Protein AF-A0A4U6XJM2-F1 (afdb_monomer)

Nearest PDB structures (foldseek):
  5l9t-assembly1_Y  TM=8.475E-01  e=4.597E+00  Homo sapiens
  4g1t-assembly1_A  TM=6.221E-01  e=1.772E+00  Homo sapiens
  7v1m-assembly1_H  TM=6.992E-01  e=3.345E+00  Homo sapiens
  4g1t-assembly1_B  TM=6.063E-01  e=2.854E+00  Homo sapiens
  5l9u-assembly1_X  TM=7.393E-01  e=8.231E+00  Homo sapiens

Sequence (109 aa):
MLPARHAYAALSLEQGLVEEAAVAYAEDLGLRPTPKRAHQHPNNVWALHGYHECLVRLGRDAEAGVVKRQLTLAAAEADVDVTSSCFCRVGVSRADTVGRVSGSSCDAC

Radius of gyration: 15.84 Å; Cα contacts (8 Å, |Δi|>4): 122; chains: 1; bounding box: 31×63×26 Å

Secondary structure (DSSP, 8-state):
---HHHHHHHHHHHTT-HHHHHHHHHHHTTSSSSS-GGG--TT-HHHHHHHHHHHHHTT-HHHHHHHHHHHHHHHHH-SS---SSSTT-----TT--TT----------

Solvent-accessible surface area (backbone atoms only — not comparable to full-atom values): 6466 Å² total; per-residue (Å²): 134,84,59,69,50,53,57,49,19,40,53,31,44,74,73,64,39,39,68,60,14,35,52,35,25,33,29,29,42,51,77,34,85,84,50,62,72,93,64,36,46,66,80,41,45,38,47,39,43,38,32,30,53,28,26,53,76,71,68,38,54,75,59,24,56,54,42,45,55,54,29,54,57,36,48,72,70,43,96,55,90,80,86,50,39,42,93,82,62,82,83,79,64,90,79,77,68,86,78,76,80,80,78,74,83,83,86,78,135

InterPro domains:
  IPR011990 Tetratricopeptide-like helical domain superfamily [SSF48452] (4-64)

Organism: NCBI:txid1306861

Mean predicted aligned error: 8.74 Å

pLDDT: mean 83.88, std 17.28, range [42.19, 97.44]

Structure (mmCIF, N/CA/C/O backbone):
data_AF-A0A4U6XJM2-F1
#
_entry.id   AF-A0A4U6XJM2-F1
#
loop_
_atom_site.group_PDB
_atom_site.id
_atom_site.type_symbol
_atom_site.label_atom_id
_atom_site.label_alt_id
_atom_site.label_comp_id
_atom_site.label_asym_id
_atom_site.label_entity_id
_atom_site.label_seq_id
_atom_site.pdbx_PDB_ins_code
_atom_site.Cartn_x
_atom_site.Cartn_y
_atom_site.Cartn_z
_atom_site.occupancy
_atom_site.B_iso_or_equiv
_atom_site.auth_seq_id
_atom_site.auth_comp_id
_atom_site.auth_asym_id
_atom_site.auth_atom_id
_atom_site.pdbx_PDB_model_num
ATOM 1 N N . MET A 1 1 ? 19.077 -0.453 4.958 1.00 58.62 1 MET A N 1
ATOM 2 C CA . MET A 1 1 ? 18.514 0.492 5.952 1.00 58.62 1 MET A CA 1
ATOM 3 C C . MET A 1 1 ? 17.005 0.488 5.784 1.00 58.62 1 MET A C 1
ATOM 5 O O . MET A 1 1 ? 16.570 0.504 4.640 1.00 58.62 1 MET A O 1
ATOM 9 N N . LEU A 1 2 ? 16.224 0.441 6.866 1.00 69.44 2 LEU A N 1
ATOM 10 C CA . LEU A 1 2 ? 14.767 0.571 6.773 1.00 69.44 2 LEU A CA 1
ATOM 11 C C . LEU A 1 2 ? 14.408 2.059 6.596 1.00 69.44 2 LEU A C 1
ATOM 13 O O . LEU A 1 2 ? 14.836 2.869 7.422 1.00 69.44 2 LEU A O 1
ATOM 17 N N . PRO A 1 3 ? 13.664 2.457 5.550 1.00 81.94 3 PRO A N 1
ATOM 18 C CA . PRO A 1 3 ? 13.231 3.841 5.398 1.00 81.94 3 PRO A CA 1
ATOM 19 C C . PRO A 1 3 ? 12.368 4.288 6.583 1.00 81.94 3 PRO A C 1
ATOM 21 O O . PRO A 1 3 ? 11.381 3.637 6.917 1.00 81.94 3 PRO A O 1
ATOM 24 N N . ALA A 1 4 ? 12.697 5.425 7.204 1.00 85.19 4 ALA A N 1
ATOM 25 C CA . ALA A 1 4 ? 11.954 5.927 8.368 1.00 85.19 4 ALA A CA 1
ATOM 26 C C . ALA A 1 4 ? 10.456 6.134 8.069 1.00 85.19 4 ALA A C 1
ATOM 28 O O . ALA A 1 4 ? 9.600 5.875 8.912 1.00 85.19 4 ALA A O 1
ATOM 29 N N . ARG A 1 5 ? 10.135 6.547 6.838 1.00 90.38 5 ARG A N 1
ATOM 30 C CA . ARG A 1 5 ? 8.757 6.765 6.386 1.00 90.38 5 ARG A CA 1
ATOM 31 C C . ARG A 1 5 ? 7.949 5.474 6.301 1.00 90.38 5 ARG A C 1
ATOM 33 O O . ARG A 1 5 ? 6.773 5.483 6.643 1.00 90.38 5 ARG A O 1
ATOM 40 N N . HIS A 1 6 ? 8.583 4.378 5.898 1.00 89.94 6 HIS A N 1
ATOM 41 C CA . HIS A 1 6 ? 7.951 3.067 5.876 1.00 89.94 6 HIS A CA 1
ATOM 42 C C . HIS A 1 6 ? 7.539 2.625 7.289 1.00 89.94 6 HIS A C 1
ATOM 44 O O . HIS A 1 6 ? 6.395 2.230 7.502 1.00 89.94 6 HIS A O 1
ATOM 50 N N . ALA A 1 7 ? 8.446 2.757 8.264 1.00 90.69 7 ALA A N 1
ATOM 51 C CA . ALA A 1 7 ? 8.157 2.422 9.659 1.00 90.69 7 ALA A CA 1
ATOM 52 C C . ALA A 1 7 ? 7.020 3.284 10.235 1.00 90.69 7 ALA A C 1
ATOM 54 O O . ALA A 1 7 ? 6.132 2.764 10.907 1.00 90.69 7 ALA A O 1
ATOM 55 N N . TYR A 1 8 ? 7.016 4.583 9.920 1.00 93.12 8 TYR A N 1
ATOM 56 C CA . TYR A 1 8 ? 5.928 5.488 10.291 1.00 93.12 8 TYR A CA 1
ATOM 57 C C . TYR A 1 8 ? 4.584 5.049 9.691 1.00 93.12 8 TYR A C 1
ATOM 59 O O . TYR A 1 8 ? 3.614 4.898 10.427 1.00 93.12 8 TYR A O 1
ATOM 67 N N . ALA A 1 9 ? 4.538 4.768 8.386 1.00 94.25 9 ALA A N 1
ATOM 68 C CA . ALA A 1 9 ? 3.316 4.345 7.704 1.00 94.25 9 ALA A CA 1
ATOM 69 C C . ALA A 1 9 ? 2.736 3.046 8.288 1.00 94.25 9 ALA A C 1
ATOM 71 O O . ALA A 1 9 ? 1.527 2.943 8.491 1.00 94.25 9 ALA A O 1
ATOM 72 N N . ALA A 1 10 ? 3.599 2.075 8.601 1.00 93.19 10 ALA A N 1
ATOM 73 C CA . ALA A 1 10 ? 3.182 0.813 9.204 1.00 93.19 10 ALA A CA 1
ATOM 74 C C . ALA A 1 10 ? 2.566 1.009 10.591 1.00 93.19 10 ALA A C 1
ATOM 76 O O . ALA A 1 10 ? 1.484 0.489 10.854 1.00 93.19 10 ALA A O 1
ATOM 77 N N . LEU A 1 11 ? 3.209 1.811 11.443 1.00 92.44 11 LEU A N 1
ATOM 78 C CA . LEU A 1 11 ? 2.693 2.101 12.777 1.00 92.44 11 LEU A CA 1
ATOM 79 C C . LEU A 1 11 ? 1.363 2.867 12.718 1.00 92.44 11 LEU A C 1
ATOM 81 O O . LEU A 1 11 ? 0.435 2.538 13.453 1.00 92.44 11 LEU A O 1
ATOM 85 N N . SER A 1 12 ? 1.245 3.854 11.824 1.00 94.38 12 SER A N 1
ATOM 86 C CA . SER A 1 12 ? -0.012 4.578 11.601 1.00 94.38 12 SER A CA 1
ATOM 87 C C . SER A 1 12 ? -1.140 3.631 11.187 1.00 94.38 12 SER A C 1
ATOM 89 O O . SER A 1 12 ? -2.232 3.697 11.748 1.00 94.38 12 SER A O 1
ATOM 91 N N . LEU A 1 13 ? -0.869 2.695 10.271 1.00 93.50 13 LEU A N 1
ATOM 92 C CA . LEU A 1 13 ? -1.863 1.718 9.824 1.00 93.50 13 LEU A CA 1
ATOM 93 C C . LEU A 1 13 ? -2.302 0.773 10.950 1.00 93.50 13 LEU A C 1
ATOM 95 O O . LEU A 1 13 ? -3.487 0.452 11.056 1.00 93.50 13 LEU A O 1
ATOM 99 N N . GLU A 1 14 ? -1.366 0.339 11.795 1.00 90.56 14 GLU A N 1
ATOM 100 C CA . GLU A 1 14 ? -1.659 -0.484 12.975 1.00 90.56 14 GLU A CA 1
ATOM 101 C C . GLU A 1 14 ? -2.522 0.259 14.005 1.00 90.56 14 GLU A C 1
ATOM 103 O O . GLU A 1 14 ? -3.392 -0.349 14.623 1.00 90.56 14 GLU A O 1
ATOM 108 N N . GLN A 1 15 ? -2.341 1.575 14.145 1.00 92.69 15 GLN A N 1
ATOM 109 C CA . GLN A 1 15 ? -3.155 2.434 15.015 1.00 92.69 15 GLN A CA 1
ATOM 110 C C . GLN A 1 15 ? -4.523 2.802 14.416 1.00 92.69 15 GLN A C 1
ATOM 112 O O . GLN A 1 15 ? -5.326 3.452 15.083 1.00 92.69 15 GLN A O 1
ATOM 117 N N . GLY A 1 16 ? -4.804 2.398 13.173 1.00 93.19 16 GLY A N 1
ATOM 118 C CA . GLY A 1 16 ? -6.048 2.725 12.474 1.00 93.19 16 GLY A CA 1
ATOM 119 C C . GLY A 1 16 ? -6.064 4.107 11.813 1.00 93.19 16 GLY A C 1
ATOM 120 O O . GLY A 1 16 ? -7.110 4.520 11.324 1.00 93.19 16 GLY A O 1
ATOM 121 N N . LEU A 1 17 ? -4.923 4.796 11.750 1.00 96.62 17 LEU A N 1
ATOM 122 C CA . LEU A 1 17 ? -4.735 6.060 11.027 1.00 96.62 17 LEU A CA 1
ATOM 123 C C . LEU A 1 17 ? -4.498 5.763 9.537 1.00 96.62 17 LEU A C 1
ATOM 125 O O . LEU A 1 17 ? -3.368 5.804 9.036 1.00 96.62 17 LEU A O 1
ATOM 129 N N . VAL A 1 18 ? -5.555 5.315 8.853 1.00 96.75 18 VAL A N 1
ATOM 130 C CA . VAL A 1 18 ? -5.464 4.718 7.511 1.00 96.75 18 VAL A CA 1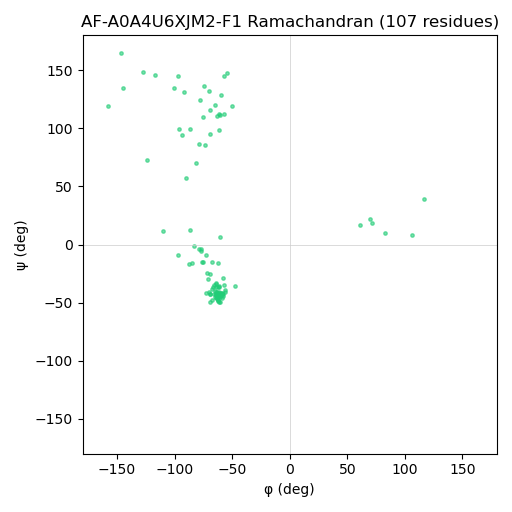
ATOM 131 C C . VAL A 1 18 ? -5.107 5.761 6.452 1.00 96.75 18 VAL A C 1
ATOM 133 O O . VAL A 1 18 ? -4.294 5.489 5.569 1.00 96.75 18 VAL A O 1
ATOM 136 N N . GLU A 1 19 ? -5.679 6.956 6.530 1.00 96.75 19 GLU A N 1
ATOM 137 C CA . GLU A 1 19 ? -5.435 8.060 5.608 1.00 96.75 19 GLU A CA 1
ATOM 138 C C . GLU A 1 19 ? -3.987 8.556 5.704 1.00 96.75 19 GLU A C 1
ATOM 140 O O . GLU A 1 19 ? -3.310 8.720 4.682 1.00 96.75 19 GLU A O 1
ATOM 145 N N . GLU A 1 20 ? -3.479 8.734 6.924 1.00 96.12 20 GLU A N 1
ATOM 146 C CA . GLU A 1 20 ? -2.094 9.119 7.190 1.00 96.12 20 GLU A CA 1
ATOM 147 C C . GLU A 1 20 ? -1.121 8.049 6.693 1.00 96.12 20 GLU A C 1
ATOM 149 O O . GLU A 1 20 ? -0.127 8.365 6.028 1.00 96.12 20 GLU A O 1
ATOM 154 N N . ALA A 1 21 ? -1.429 6.776 6.954 1.00 96.69 21 ALA A N 1
ATOM 155 C CA . ALA A 1 21 ? -0.646 5.658 6.450 1.00 96.69 21 ALA A CA 1
ATOM 156 C C . ALA A 1 21 ? -0.627 5.632 4.915 1.00 96.69 21 ALA A C 1
ATOM 158 O O . ALA A 1 21 ? 0.443 5.510 4.314 1.00 96.69 21 ALA A O 1
ATOM 159 N N . ALA A 1 22 ? -1.779 5.818 4.262 1.00 96.81 22 ALA A N 1
ATOM 160 C CA . ALA A 1 22 ? -1.884 5.853 2.805 1.00 96.81 22 ALA A CA 1
ATOM 161 C C . ALA A 1 22 ? -1.014 6.964 2.204 1.00 96.81 22 ALA A C 1
ATOM 163 O O . ALA A 1 22 ? -0.321 6.751 1.207 1.00 96.81 22 ALA A O 1
ATOM 164 N N . VAL A 1 23 ? -1.022 8.147 2.822 1.00 96.12 23 VAL A N 1
ATOM 165 C CA . VAL A 1 23 ? -0.179 9.275 2.420 1.00 96.12 23 VAL A CA 1
ATOM 1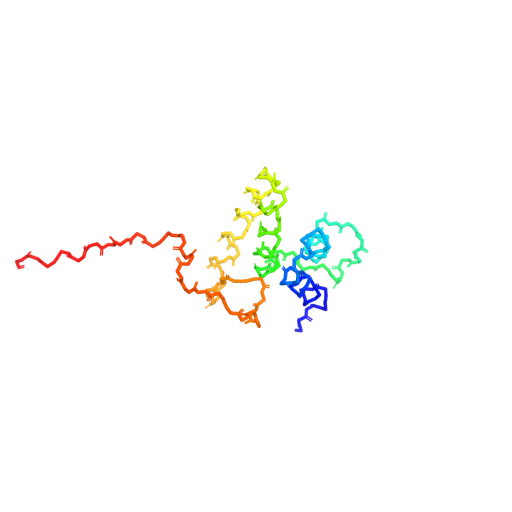66 C C . VAL A 1 23 ? 1.301 8.934 2.563 1.00 96.12 23 VAL A C 1
ATOM 168 O O . VAL A 1 23 ? 2.069 9.148 1.621 1.00 96.12 23 VAL A O 1
ATOM 171 N N . ALA A 1 24 ? 1.703 8.390 3.710 1.00 95.12 24 ALA A N 1
ATOM 172 C CA . ALA A 1 24 ? 3.092 8.052 3.978 1.00 95.12 24 ALA A CA 1
ATOM 173 C C . ALA A 1 24 ? 3.611 6.952 3.038 1.00 95.12 24 ALA A C 1
ATOM 175 O O . ALA A 1 24 ? 4.722 7.080 2.521 1.00 95.12 24 ALA A O 1
ATOM 176 N N . TYR A 1 25 ? 2.804 5.928 2.748 1.00 95.69 25 TYR A N 1
ATOM 177 C CA . TYR A 1 25 ? 3.146 4.902 1.762 1.00 95.69 25 TYR A CA 1
ATOM 178 C C . TYR A 1 25 ? 3.232 5.458 0.341 1.00 95.69 25 TYR A C 1
ATOM 180 O O . TYR A 1 25 ? 4.173 5.135 -0.376 1.00 95.69 25 TYR A O 1
ATOM 188 N N . ALA A 1 26 ? 2.301 6.321 -0.075 1.00 95.44 26 ALA A N 1
ATOM 189 C CA . ALA A 1 26 ? 2.352 6.931 -1.402 1.00 95.44 26 ALA A CA 1
ATOM 190 C C . ALA A 1 26 ? 3.606 7.803 -1.587 1.00 95.44 26 ALA A C 1
ATOM 192 O O . ALA A 1 26 ? 4.202 7.825 -2.662 1.00 95.44 26 ALA A O 1
ATOM 193 N N . GLU A 1 27 ? 4.034 8.508 -0.540 1.00 94.31 27 GLU A N 1
ATOM 194 C CA . GLU A 1 27 ? 5.292 9.257 -0.538 1.00 94.31 27 GLU A CA 1
ATOM 195 C C . GLU A 1 27 ? 6.517 8.335 -0.557 1.00 94.31 27 GLU A C 1
ATOM 197 O O . GLU A 1 27 ? 7.446 8.594 -1.320 1.00 94.31 27 GLU A O 1
ATOM 202 N N . ASP A 1 28 ? 6.513 7.251 0.228 1.00 93.19 28 ASP A N 1
ATOM 203 C CA . ASP A 1 28 ? 7.596 6.261 0.231 1.00 93.19 28 ASP A CA 1
ATOM 204 C C . ASP A 1 28 ? 7.741 5.598 -1.141 1.00 93.19 28 ASP A C 1
ATOM 206 O O . ASP A 1 28 ? 8.841 5.523 -1.664 1.00 93.19 28 ASP A O 1
ATOM 210 N N . LEU A 1 29 ? 6.640 5.225 -1.791 1.00 93.62 29 LEU A N 1
ATOM 211 C CA . LEU A 1 29 ? 6.639 4.632 -3.133 1.00 93.62 29 LEU A CA 1
ATOM 212 C C . LEU A 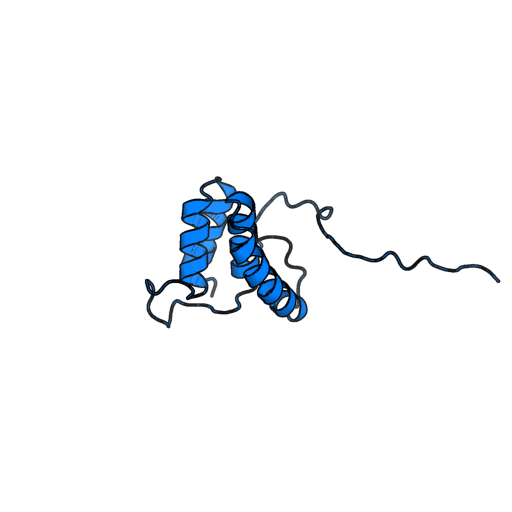1 29 ? 6.962 5.643 -4.250 1.00 93.62 29 LEU A C 1
ATOM 214 O O . LEU A 1 29 ? 7.136 5.251 -5.403 1.00 93.62 29 LEU A O 1
ATOM 218 N N . GLY A 1 30 ? 7.028 6.941 -3.935 1.00 92.62 30 GLY A N 1
ATOM 219 C CA . GLY A 1 30 ? 7.213 8.006 -4.924 1.00 92.62 30 GLY A CA 1
ATOM 220 C C . GLY A 1 30 ? 5.991 8.258 -5.815 1.00 92.62 30 GLY A C 1
ATOM 221 O O . GLY A 1 30 ? 6.122 8.880 -6.866 1.00 92.62 30 GLY A O 1
ATOM 222 N N . LEU A 1 31 ? 4.803 7.805 -5.400 1.00 92.12 31 LEU A N 1
ATOM 223 C CA . LEU A 1 31 ? 3.514 8.111 -6.037 1.00 92.12 31 LEU A CA 1
ATOM 224 C C . LEU A 1 31 ? 3.045 9.541 -5.726 1.00 92.12 31 LEU A C 1
ATOM 226 O O . LEU A 1 31 ? 2.160 10.073 -6.395 1.00 92.12 31 LEU A O 1
ATOM 230 N N . ARG A 1 32 ? 3.651 10.177 -4.717 1.00 89.44 32 ARG A N 1
ATOM 231 C CA . ARG A 1 32 ? 3.503 11.604 -4.419 1.00 89.44 32 ARG A CA 1
ATOM 232 C C . ARG A 1 32 ? 4.841 12.340 -4.558 1.00 89.44 32 ARG A C 1
ATOM 234 O O . ARG A 1 32 ? 5.881 11.784 -4.212 1.00 89.44 32 ARG A O 1
ATOM 241 N N . PRO A 1 33 ? 4.829 13.610 -5.005 1.00 77.94 33 PRO A N 1
ATOM 242 C CA . PRO A 1 33 ? 6.046 14.375 -5.294 1.00 77.94 33 PRO A CA 1
ATOM 243 C C . PRO A 1 33 ? 6.774 14.914 -4.048 1.00 77.94 33 PRO A C 1
ATOM 245 O O . PRO A 1 33 ? 7.818 15.547 -4.177 1.00 77.94 33 PRO A O 1
ATOM 248 N N . THR A 1 34 ? 6.226 14.723 -2.846 1.00 79.00 34 THR A N 1
ATOM 249 C CA . THR A 1 34 ? 6.645 15.439 -1.632 1.00 79.00 34 THR A CA 1
ATOM 250 C C . THR A 1 34 ? 8.011 15.045 -1.044 1.00 79.00 34 THR A C 1
ATOM 252 O O . THR A 1 34 ? 8.619 15.904 -0.404 1.00 79.00 34 THR A O 1
ATOM 255 N N . PRO A 1 35 ? 8.579 13.840 -1.260 1.00 80.69 35 PRO A N 1
ATOM 256 C CA . PRO A 1 35 ? 9.987 13.601 -0.957 1.00 80.69 35 PRO A CA 1
ATOM 257 C C . PRO A 1 35 ? 10.886 13.742 -2.193 1.00 80.69 35 PRO A C 1
ATOM 259 O O . PRO A 1 35 ? 10.534 13.324 -3.296 1.00 80.69 35 PRO A O 1
ATOM 262 N N . LYS A 1 36 ? 12.112 14.251 -1.992 1.00 87.00 36 LYS A N 1
ATOM 263 C CA . LYS A 1 36 ? 13.188 14.160 -2.997 1.00 87.00 36 LYS A CA 1
ATOM 264 C C . LYS A 1 36 ? 13.387 12.696 -3.403 1.00 87.00 36 LYS A C 1
ATOM 266 O O . LYS A 1 36 ? 13.284 11.810 -2.557 1.00 87.00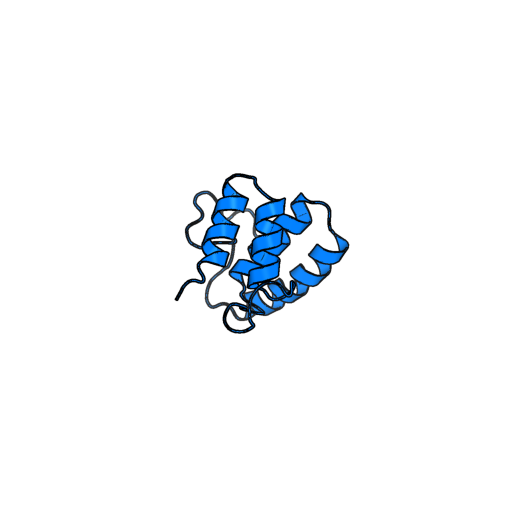 36 LYS A O 1
ATOM 271 N N . ARG A 1 37 ? 13.763 12.450 -4.663 1.00 84.38 37 ARG A N 1
ATOM 272 C CA . ARG A 1 37 ? 13.928 11.101 -5.241 1.00 84.38 37 ARG A CA 1
ATOM 273 C C . ARG A 1 37 ? 14.738 10.130 -4.373 1.00 84.38 37 ARG A C 1
ATOM 275 O O . ARG A 1 37 ? 14.400 8.959 -4.321 1.00 84.38 37 ARG A O 1
ATOM 282 N N . ALA A 1 38 ? 15.764 10.612 -3.669 1.00 86.25 38 ALA A N 1
ATOM 283 C CA . ALA A 1 38 ? 16.607 9.797 -2.787 1.00 86.25 38 ALA A CA 1
ATOM 284 C C . ALA A 1 38 ? 15.862 9.151 -1.598 1.00 86.25 38 ALA A C 1
ATOM 286 O O . ALA A 1 38 ? 16.395 8.243 -0.973 1.00 86.25 38 ALA A O 1
ATOM 287 N N . HIS A 1 39 ? 14.656 9.621 -1.274 1.00 86.19 39 HIS A N 1
ATOM 288 C CA . HIS A 1 39 ? 13.810 9.077 -0.207 1.00 86.19 39 HIS A CA 1
ATOM 289 C C . HIS A 1 39 ? 12.572 8.353 -0.747 1.00 86.19 39 HIS A C 1
ATOM 291 O O . HIS A 1 39 ? 11.646 8.089 0.017 1.00 86.19 39 HIS A O 1
ATOM 297 N N . GLN A 1 40 ? 12.541 8.090 -2.054 1.00 90.94 40 GLN A N 1
ATOM 298 C CA . GLN A 1 40 ? 11.514 7.294 -2.707 1.00 90.94 40 GLN A CA 1
ATOM 299 C C . GLN A 1 40 ? 12.072 5.889 -2.944 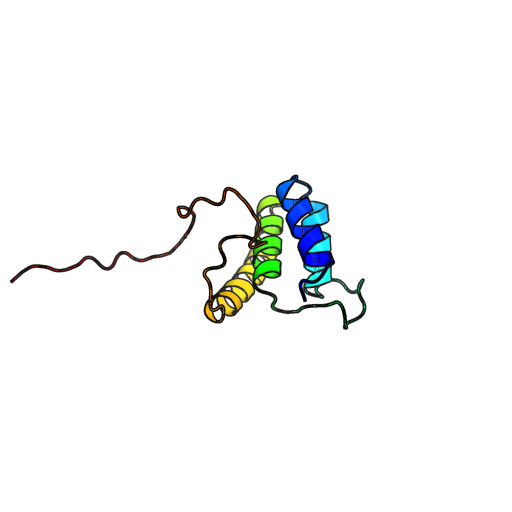1.00 90.94 40 GLN A C 1
ATOM 301 O O . GLN A 1 40 ? 13.183 5.730 -3.451 1.00 90.94 40 GLN A O 1
ATOM 306 N N . HIS A 1 41 ? 11.270 4.881 -2.640 1.00 91.00 41 HIS A N 1
ATOM 307 C CA . HIS A 1 41 ? 11.560 3.459 -2.754 1.00 91.00 41 HIS A CA 1
ATOM 308 C C . HIS A 1 41 ? 10.489 2.799 -3.641 1.00 91.00 41 HIS A C 1
ATOM 310 O O . HIS A 1 41 ? 9.603 2.099 -3.140 1.00 91.00 41 HIS A O 1
ATOM 316 N N . PRO A 1 42 ? 10.527 3.038 -4.968 1.00 91.19 42 PRO A N 1
ATOM 317 C CA . PRO A 1 42 ? 9.599 2.401 -5.893 1.00 91.19 42 PRO A CA 1
ATOM 318 C C . PRO A 1 42 ? 9.687 0.877 -5.785 1.00 91.19 42 PRO A C 1
ATOM 320 O O . PRO A 1 42 ? 10.770 0.331 -5.587 1.00 91.19 42 PRO A O 1
ATOM 323 N N . ASN A 1 43 ? 8.552 0.197 -5.948 1.00 90.75 43 ASN A N 1
ATOM 324 C CA . ASN A 1 43 ? 8.439 -1.266 -5.907 1.00 90.75 43 ASN A CA 1
ATOM 325 C C . ASN A 1 43 ? 8.858 -1.928 -4.581 1.00 90.75 43 ASN A C 1
ATOM 327 O O . ASN A 1 43 ? 9.059 -3.138 -4.539 1.00 90.75 43 ASN A O 1
ATOM 331 N N . ASN A 1 44 ? 8.951 -1.176 -3.481 1.00 92.19 44 ASN A N 1
ATOM 332 C CA . ASN A 1 44 ? 9.122 -1.778 -2.163 1.00 92.19 44 ASN A CA 1
ATOM 333 C C . ASN A 1 44 ? 7.890 -2.635 -1.819 1.00 92.19 44 ASN A C 1
ATOM 335 O O . ASN A 1 44 ? 6.807 -2.103 -1.570 1.00 92.19 44 ASN A O 1
ATOM 339 N N . VAL A 1 45 ? 8.070 -3.958 -1.787 1.00 93.75 45 VAL A N 1
ATOM 340 C CA . VAL A 1 45 ? 6.999 -4.946 -1.580 1.00 93.75 45 VAL A CA 1
ATOM 341 C C . VAL A 1 45 ? 6.216 -4.720 -0.280 1.00 93.75 45 VAL A C 1
ATOM 343 O O . VAL A 1 45 ? 4.988 -4.785 -0.277 1.00 93.75 45 VAL A O 1
ATOM 346 N N . TRP A 1 46 ? 6.896 -4.348 0.805 1.00 94.19 46 TRP A N 1
ATOM 347 C CA . TRP A 1 46 ? 6.274 -4.094 2.105 1.00 94.19 46 TRP A CA 1
ATOM 348 C C . TRP A 1 46 ? 5.418 -2.823 2.077 1.00 94.19 46 TRP A C 1
ATOM 350 O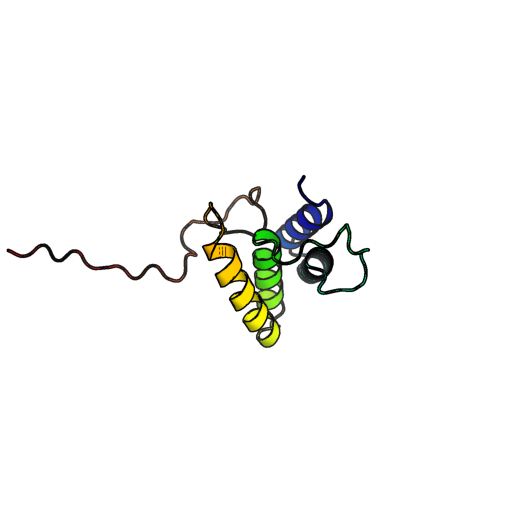 O . TRP A 1 46 ? 4.295 -2.794 2.583 1.00 94.19 46 TRP A O 1
ATOM 360 N N . ALA A 1 47 ? 5.929 -1.766 1.436 1.00 94.69 47 ALA A N 1
ATOM 361 C CA . ALA A 1 47 ? 5.191 -0.518 1.258 1.00 94.69 47 ALA A CA 1
ATOM 362 C C . ALA A 1 47 ? 3.990 -0.693 0.316 1.00 94.69 47 ALA A C 1
ATOM 364 O O . ALA A 1 47 ? 2.920 -0.159 0.595 1.00 94.69 47 ALA A O 1
ATOM 365 N N . LEU A 1 48 ? 4.129 -1.485 -0.754 1.00 95.62 48 LEU A N 1
ATOM 366 C CA . LEU A 1 48 ? 3.026 -1.845 -1.650 1.00 95.62 48 LEU A CA 1
ATOM 367 C C . LEU A 1 48 ? 1.928 -2.621 -0.914 1.00 95.62 48 LEU A C 1
ATOM 369 O O . LEU A 1 48 ? 0.749 -2.324 -1.104 1.00 95.62 48 LEU A O 1
ATOM 373 N N . HIS A 1 49 ? 2.298 -3.569 -0.045 1.00 95.50 49 HIS A N 1
ATOM 374 C CA . HIS A 1 49 ? 1.338 -4.324 0.760 1.00 95.50 49 HIS A CA 1
ATOM 375 C C . HIS A 1 49 ? 0.541 -3.400 1.687 1.00 95.50 49 HIS A C 1
ATOM 377 O O . HIS A 1 49 ? -0.690 -3.440 1.705 1.00 95.50 49 HIS A O 1
ATOM 383 N N . GLY A 1 50 ? 1.232 -2.529 2.429 1.00 95.31 50 GLY A N 1
ATOM 384 C CA . GLY A 1 50 ? 0.579 -1.562 3.312 1.00 95.31 50 GLY A CA 1
ATOM 385 C C . GLY A 1 50 ? -0.291 -0.563 2.565 1.00 95.31 50 GLY A C 1
ATOM 386 O O . GLY A 1 50 ? -1.415 -0.292 2.983 1.00 95.31 50 GLY A O 1
ATOM 387 N N . TYR A 1 51 ? 0.179 -0.069 1.421 1.00 96.88 51 TYR A N 1
ATOM 388 C CA . TYR A 1 51 ? -0.594 0.856 0.604 1.00 96.88 51 TYR A CA 1
ATOM 389 C C . TYR A 1 51 ? -1.869 0.211 0.058 1.00 96.88 51 TYR A C 1
ATOM 391 O O . TYR A 1 51 ? -2.938 0.809 0.141 1.00 96.88 51 TYR A O 1
ATOM 399 N N . HIS A 1 52 ? -1.781 -1.026 -0.437 1.00 97.25 52 HIS A N 1
ATOM 400 C CA . HIS A 1 52 ? -2.944 -1.788 -0.885 1.00 97.25 52 HIS A CA 1
ATOM 401 C C . HIS A 1 52 ? -3.966 -1.987 0.246 1.00 97.25 52 HIS A C 1
ATOM 403 O O . HIS A 1 52 ? -5.150 -1.732 0.041 1.00 97.25 52 HIS A O 1
ATOM 409 N N . GLU A 1 53 ? -3.520 -2.377 1.447 1.00 96.12 53 GLU A N 1
ATOM 410 C CA . GLU A 1 53 ? -4.390 -2.510 2.627 1.00 96.12 53 GLU A CA 1
ATOM 411 C C . GLU A 1 53 ? -5.100 -1.187 2.955 1.00 96.12 53 GLU A C 1
ATOM 413 O O . GLU A 1 53 ? -6.308 -1.180 3.198 1.00 96.12 53 GLU A O 1
ATOM 418 N N . CYS A 1 54 ? -4.383 -0.059 2.891 1.00 97.31 54 CYS A N 1
ATOM 419 C CA . CYS A 1 54 ? -4.980 1.259 3.095 1.00 97.31 54 CYS A CA 1
ATOM 420 C C . CYS A 1 54 ? -6.037 1.576 2.031 1.00 97.31 54 CYS A C 1
ATOM 422 O O . CYS A 1 54 ? -7.140 1.993 2.368 1.00 97.31 54 CYS A O 1
ATOM 424 N N . LEU A 1 55 ? -5.727 1.367 0.748 1.00 97.44 55 LEU A N 1
ATOM 425 C CA . LEU A 1 55 ? -6.650 1.674 -0.347 1.00 97.44 55 LEU A CA 1
ATOM 426 C C . LEU A 1 55 ? -7.940 0.853 -0.261 1.00 97.44 55 LEU A C 1
ATOM 428 O O . LEU A 1 55 ? -9.014 1.412 -0.464 1.00 97.44 55 LEU A O 1
ATOM 432 N N . VAL A 1 56 ? -7.842 -0.431 0.093 1.00 97.06 56 VAL A N 1
ATOM 433 C CA . VAL A 1 56 ? -9.013 -1.294 0.312 1.00 97.06 56 VAL A CA 1
ATOM 434 C C . VAL A 1 56 ? -9.855 -0.783 1.483 1.00 97.06 56 VAL A C 1
ATOM 436 O O . VAL A 1 56 ? -11.068 -0.657 1.354 1.00 97.06 56 VAL A O 1
ATOM 439 N N . ARG A 1 57 ? -9.230 -0.423 2.612 1.00 96.31 57 ARG A N 1
ATOM 440 C CA . ARG A 1 57 ? -9.950 0.126 3.777 1.00 96.31 57 ARG A CA 1
ATOM 441 C C . ARG A 1 57 ? -10.630 1.465 3.491 1.00 96.31 57 ARG A C 1
ATOM 443 O O . ARG A 1 57 ? -11.692 1.726 4.042 1.00 96.31 57 ARG A O 1
ATOM 450 N N . LEU A 1 58 ? -10.038 2.284 2.625 1.00 96.69 58 LEU A N 1
ATOM 451 C CA . LEU A 1 58 ? -10.587 3.573 2.196 1.00 96.69 58 LEU A CA 1
ATOM 452 C C . LEU A 1 58 ? -11.612 3.451 1.052 1.00 96.69 58 LEU A C 1
ATOM 454 O O . LEU A 1 58 ? -12.122 4.471 0.594 1.00 96.69 58 LEU A O 1
ATOM 458 N N . GLY A 1 59 ? -11.891 2.243 0.546 1.00 96.50 59 GLY A N 1
ATOM 459 C CA . GLY A 1 59 ? -12.823 2.020 -0.570 1.00 96.50 59 GLY A CA 1
ATOM 460 C C . GLY A 1 59 ? -12.323 2.532 -1.928 1.00 96.50 59 GLY A C 1
ATOM 461 O O . GLY A 1 59 ? -13.113 2.804 -2.831 1.00 96.50 59 GLY A O 1
ATOM 462 N N . ARG A 1 60 ? -11.005 2.698 -2.099 1.00 96.94 60 ARG A N 1
ATOM 463 C CA . ARG A 1 60 ? -10.369 3.184 -3.339 1.00 96.94 60 ARG A CA 1
ATOM 464 C C . ARG A 1 60 ? -10.028 2.021 -4.273 1.00 96.94 60 ARG A C 1
ATOM 466 O O . ARG A 1 60 ? -8.876 1.839 -4.671 1.00 96.94 60 ARG A O 1
ATOM 473 N N . ASP A 1 61 ? -11.036 1.233 -4.637 1.00 94.88 61 ASP A N 1
ATOM 474 C CA . ASP A 1 61 ? -10.865 -0.073 -5.294 1.00 94.88 61 ASP A CA 1
ATOM 475 C C . ASP A 1 61 ? -10.152 -0.009 -6.650 1.00 94.88 61 ASP A C 1
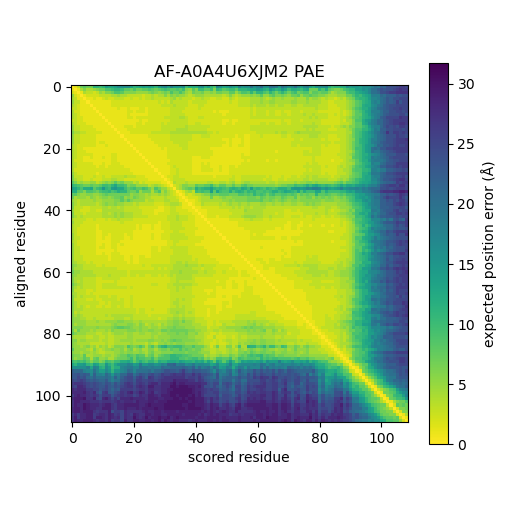ATOM 477 O O . ASP A 1 61 ? -9.352 -0.886 -6.986 1.00 94.88 61 ASP A O 1
ATOM 481 N N . ALA A 1 62 ? -10.398 1.045 -7.432 1.00 95.50 62 ALA A N 1
ATOM 482 C CA . ALA A 1 62 ? -9.748 1.230 -8.729 1.00 95.50 62 ALA A CA 1
ATOM 483 C C . ALA A 1 62 ? -8.221 1.354 -8.584 1.00 95.50 62 ALA A C 1
ATOM 485 O O . ALA A 1 62 ? -7.460 0.717 -9.317 1.00 95.50 62 ALA A O 1
ATOM 486 N N . GLU A 1 63 ? -7.773 2.136 -7.602 1.00 95.38 63 GLU A N 1
ATOM 487 C CA . GLU A 1 63 ? -6.355 2.311 -7.294 1.00 95.38 63 GLU A CA 1
ATOM 488 C C . GLU A 1 63 ? -5.780 1.057 -6.637 1.00 95.38 63 GLU A C 1
ATOM 490 O O . GLU A 1 63 ? -4.699 0.603 -7.020 1.00 95.38 63 GLU A O 1
ATOM 495 N N . ALA A 1 64 ? -6.533 0.441 -5.718 1.00 96.94 64 ALA A N 1
ATOM 496 C CA . ALA A 1 64 ? -6.149 -0.816 -5.086 1.00 96.94 64 ALA A CA 1
ATOM 497 C C . ALA A 1 64 ? -5.882 -1.900 -6.138 1.00 96.94 64 ALA A C 1
ATOM 499 O O . ALA A 1 64 ? -4.880 -2.604 -6.054 1.00 96.94 64 ALA A O 1
ATOM 500 N N . GLY A 1 65 ? -6.702 -1.986 -7.190 1.00 96.62 65 GLY A N 1
ATOM 501 C CA . GLY A 1 65 ? -6.503 -2.928 -8.290 1.00 96.62 65 GLY A CA 1
ATOM 502 C C . GLY A 1 65 ? -5.193 -2.718 -9.058 1.00 96.62 65 GLY A C 1
ATOM 503 O O . GLY A 1 65 ? -4.559 -3.693 -9.468 1.00 96.62 65 GLY A O 1
ATOM 504 N N . VAL A 1 66 ? -4.756 -1.468 -9.245 1.00 96.06 66 VAL A N 1
ATOM 505 C CA . VAL A 1 66 ? -3.460 -1.151 -9.874 1.00 96.06 66 VAL A CA 1
ATOM 506 C C . VAL A 1 66 ? -2.310 -1.565 -8.961 1.00 96.06 66 VAL A C 1
ATOM 508 O O . VAL A 1 66 ? -1.408 -2.282 -9.398 1.00 96.06 66 VAL A O 1
ATOM 511 N N . VAL A 1 67 ? -2.373 -1.164 -7.691 1.00 96.19 67 VAL A N 1
ATOM 512 C CA . VAL A 1 67 ? -1.338 -1.461 -6.692 1.00 96.19 67 VAL A CA 1
ATOM 513 C C . VAL A 1 67 ? -1.236 -2.963 -6.441 1.00 96.19 67 VAL A C 1
ATOM 515 O O . VAL A 1 67 ? -0.133 -3.484 -6.331 1.00 96.19 67 VAL A O 1
ATOM 518 N N . LYS A 1 68 ? -2.356 -3.694 -6.450 1.00 95.75 68 LYS A N 1
ATOM 519 C CA . LYS A 1 68 ? -2.378 -5.153 -6.296 1.00 95.75 68 LYS A CA 1
ATOM 520 C C . LYS A 1 68 ? -1.563 -5.854 -7.376 1.00 95.75 68 LYS A C 1
ATOM 522 O O . LYS A 1 68 ? -0.819 -6.771 -7.059 1.00 95.75 68 LYS A O 1
ATOM 527 N N . ARG A 1 69 ? -1.648 -5.409 -8.635 1.00 96.12 69 ARG A N 1
ATOM 528 C CA . ARG A 1 69 ? -0.835 -5.983 -9.723 1.00 96.12 69 ARG A CA 1
ATOM 529 C C . ARG A 1 69 ? 0.657 -5.751 -9.499 1.00 96.12 69 ARG A C 1
ATOM 531 O O . ARG A 1 69 ? 1.444 -6.670 -9.691 1.00 96.12 69 ARG A O 1
ATOM 538 N N . GLN A 1 70 ? 1.038 -4.547 -9.070 1.00 95.00 70 GLN A N 1
ATOM 539 C CA . GLN A 1 70 ? 2.429 -4.234 -8.725 1.00 95.00 70 GLN A CA 1
ATOM 540 C C . GLN A 1 70 ? 2.912 -5.080 -7.543 1.00 95.00 70 GLN A C 1
ATOM 542 O O . GLN A 1 70 ? 3.999 -5.645 -7.597 1.00 95.00 70 GLN A O 1
ATOM 547 N N . LEU A 1 71 ? 2.075 -5.218 -6.512 1.00 95.25 71 LEU A N 1
ATOM 548 C CA . LEU A 1 71 ? 2.343 -6.049 -5.347 1.00 95.25 71 LEU A CA 1
ATOM 549 C C . LEU A 1 71 ? 2.528 -7.516 -5.732 1.00 95.25 71 LEU A C 1
ATOM 551 O O . LEU A 1 71 ? 3.472 -8.131 -5.264 1.00 95.25 71 LEU A O 1
ATOM 555 N N . THR A 1 72 ? 1.686 -8.075 -6.605 1.00 94.81 72 THR A N 1
ATOM 556 C CA . THR A 1 72 ? 1.829 -9.465 -7.064 1.00 94.81 72 THR A CA 1
ATOM 557 C C . THR A 1 72 ? 3.177 -9.705 -7.742 1.00 94.81 72 THR A C 1
ATOM 559 O O . THR A 1 72 ? 3.812 -10.720 -7.477 1.00 94.81 72 THR A O 1
ATOM 562 N N . LEU A 1 73 ? 3.632 -8.772 -8.582 1.00 94.69 73 LEU A N 1
ATOM 563 C CA . LEU A 1 73 ? 4.938 -8.882 -9.235 1.00 94.69 73 LEU A CA 1
ATOM 564 C C . LEU A 1 73 ? 6.086 -8.771 -8.222 1.00 94.69 73 LEU A C 1
ATOM 566 O O . LEU A 1 73 ? 6.972 -9.617 -8.221 1.00 94.69 73 LEU A O 1
ATOM 570 N N . ALA A 1 74 ? 6.039 -7.778 -7.330 1.00 93.12 74 ALA A N 1
ATOM 571 C CA . ALA A 1 74 ? 7.072 -7.573 -6.313 1.00 93.12 74 ALA A CA 1
ATOM 572 C C . ALA A 1 74 ? 7.124 -8.715 -5.279 1.00 93.12 74 ALA A C 1
ATOM 574 O O . ALA A 1 74 ? 8.197 -9.082 -4.813 1.00 93.12 74 ALA A O 1
ATOM 575 N N . ALA A 1 75 ? 5.976 -9.300 -4.932 1.00 92.12 75 ALA A N 1
ATOM 576 C CA . ALA A 1 75 ? 5.888 -10.431 -4.013 1.00 92.12 75 ALA A CA 1
ATOM 577 C C . ALA A 1 75 ? 6.427 -11.728 -4.627 1.00 92.12 75 ALA A C 1
ATOM 579 O O . ALA A 1 75 ? 6.957 -12.557 -3.901 1.00 92.12 75 ALA A O 1
ATOM 580 N N . ALA A 1 76 ? 6.332 -11.901 -5.949 1.00 92.69 76 ALA A N 1
ATOM 581 C CA . ALA A 1 76 ? 6.912 -13.057 -6.631 1.00 92.69 76 ALA A CA 1
ATOM 582 C C . ALA A 1 76 ? 8.453 -13.040 -6.636 1.00 92.69 76 ALA A C 1
ATOM 584 O O . ALA A 1 76 ? 9.069 -14.096 -6.740 1.00 92.69 76 ALA A O 1
ATOM 585 N N . GLU A 1 77 ? 9.065 -11.857 -6.532 1.00 90.81 77 GLU A N 1
ATOM 586 C CA . GLU A 1 77 ? 10.520 -11.680 -6.416 1.00 90.81 77 GLU A CA 1
ATOM 587 C C . GLU A 1 77 ? 11.007 -11.743 -4.959 1.00 90.81 77 GLU A C 1
ATOM 589 O O . GLU A 1 77 ? 12.194 -11.925 -4.706 1.00 90.81 77 GLU A O 1
ATOM 594 N N . ALA A 1 78 ? 10.107 -11.597 -3.984 1.00 89.75 78 ALA A N 1
ATOM 595 C CA . ALA A 1 78 ? 10.481 -11.586 -2.580 1.00 89.75 78 ALA A CA 1
ATOM 596 C C . ALA A 1 78 ? 10.925 -12.978 -2.101 1.00 89.75 78 ALA A C 1
ATOM 598 O O . ALA A 1 78 ? 10.214 -13.969 -2.257 1.00 89.75 78 ALA A O 1
ATOM 599 N N . ASP A 1 79 ? 12.066 -13.030 -1.412 1.00 88.44 79 ASP A N 1
ATOM 600 C CA . ASP A 1 79 ? 12.583 -14.260 -0.790 1.00 88.44 79 ASP A CA 1
ATOM 601 C C . ASP A 1 79 ? 11.715 -14.764 0.377 1.00 88.44 79 ASP A C 1
ATOM 603 O O . ASP A 1 79 ? 11.873 -15.889 0.856 1.00 88.44 79 ASP A O 1
ATOM 607 N N . VAL A 1 80 ? 10.822 -13.912 0.883 1.00 86.69 80 VAL A N 1
ATOM 608 C CA . VAL A 1 80 ? 9.959 -14.186 2.031 1.00 86.69 80 VAL A CA 1
ATOM 609 C C . VAL A 1 80 ? 8.506 -13.915 1.680 1.00 86.69 80 VAL A C 1
ATOM 611 O O . VAL A 1 80 ? 8.195 -13.010 0.909 1.00 86.69 80 VAL A O 1
ATOM 614 N N . ASP A 1 81 ? 7.609 -14.677 2.300 1.00 86.25 81 ASP A N 1
ATOM 615 C CA . ASP A 1 81 ? 6.173 -14.448 2.182 1.00 86.25 81 ASP A CA 1
ATOM 616 C C . ASP A 1 81 ? 5.791 -13.142 2.900 1.00 86.25 81 ASP A C 1
ATOM 618 O O . ASP A 1 81 ? 5.970 -13.004 4.115 1.00 86.25 81 ASP A O 1
ATOM 622 N N . VAL A 1 82 ? 5.306 -12.162 2.136 1.00 88.62 82 VAL A N 1
ATOM 623 C CA . VAL A 1 82 ? 4.950 -10.827 2.631 1.00 88.62 82 VAL A CA 1
ATOM 624 C C . VAL A 1 82 ? 3.468 -10.811 2.987 1.00 88.62 82 VAL A C 1
ATOM 626 O O . VAL A 1 82 ? 2.613 -10.563 2.141 1.00 88.62 82 VAL A O 1
ATOM 629 N N . THR A 1 83 ? 3.163 -11.065 4.260 1.00 87.31 83 THR A N 1
ATOM 630 C CA . THR A 1 83 ? 1.782 -11.120 4.779 1.00 87.31 83 THR A CA 1
ATOM 631 C C . THR A 1 83 ? 1.317 -9.818 5.435 1.00 87.31 83 THR A C 1
ATOM 633 O O . THR A 1 83 ? 0.169 -9.694 5.855 1.00 87.31 83 THR A O 1
ATOM 636 N N . SER A 1 84 ? 2.224 -8.867 5.628 1.00 88.25 84 SER A N 1
ATOM 637 C CA . SER A 1 84 ? 1.971 -7.613 6.330 1.00 88.25 84 SER A CA 1
ATOM 638 C C . SER A 1 84 ? 2.796 -6.489 5.728 1.00 88.25 84 SER A C 1
ATOM 640 O O . SER A 1 84 ? 3.760 -6.710 5.001 1.00 88.25 84 SER A O 1
ATOM 642 N N . SER A 1 85 ? 2.434 -5.255 6.064 1.00 85.88 85 SER A N 1
ATOM 643 C CA . SER A 1 85 ? 3.169 -4.076 5.621 1.00 85.88 85 SER A CA 1
ATOM 644 C C . SER A 1 85 ? 4.483 -3.839 6.362 1.00 85.88 85 SER A C 1
ATOM 646 O O . SER A 1 85 ? 5.293 -3.051 5.898 1.00 85.88 85 SER A O 1
ATOM 648 N N . CYS A 1 86 ? 4.704 -4.496 7.499 1.00 86.31 86 CYS A N 1
ATOM 649 C CA . CYS A 1 86 ? 5.942 -4.437 8.264 1.00 86.31 86 CYS A CA 1
ATOM 650 C C . CYS A 1 86 ? 6.198 -5.802 8.893 1.00 86.31 86 CYS A C 1
ATOM 652 O O . CYS A 1 86 ? 5.292 -6.394 9.489 1.00 86.31 86 CYS A O 1
ATOM 654 N N . PHE A 1 87 ? 7.441 -6.274 8.805 1.00 81.88 87 PHE A N 1
ATOM 655 C CA . PHE A 1 87 ? 7.852 -7.542 9.407 1.00 81.88 87 PHE A CA 1
ATOM 656 C C . PHE A 1 87 ? 7.618 -7.574 10.927 1.00 81.88 87 PHE A C 1
ATOM 658 O O . PHE A 1 87 ? 7.360 -8.627 11.498 1.00 81.88 87 PHE A O 1
ATOM 665 N N . CYS A 1 88 ? 7.658 -6.413 11.583 1.00 78.00 88 CYS A N 1
ATOM 666 C CA . CYS A 1 88 ? 7.438 -6.295 13.021 1.00 78.00 88 CYS A CA 1
ATOM 667 C C . CYS A 1 88 ? 5.957 -6.377 13.436 1.00 78.00 88 CYS A C 1
ATOM 669 O O . CYS A 1 88 ? 5.687 -6.372 14.636 1.00 78.00 88 CYS A O 1
ATOM 671 N N . ARG A 1 89 ? 5.003 -6.431 12.491 1.00 81.06 89 ARG A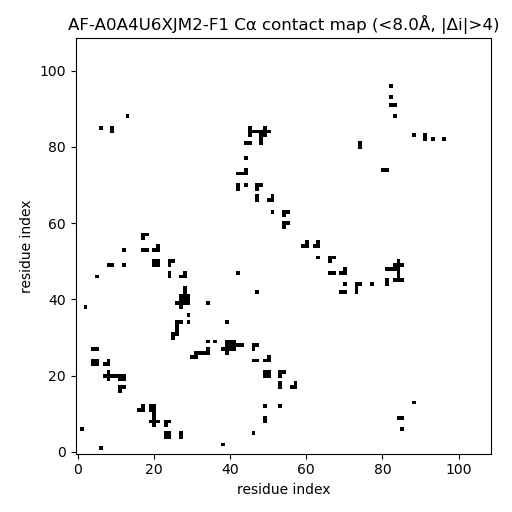 N 1
ATOM 672 C CA . ARG A 1 89 ? 3.568 -6.457 12.811 1.00 81.06 89 ARG A CA 1
ATOM 673 C C . ARG A 1 89 ? 3.212 -7.735 13.561 1.00 81.06 89 ARG A C 1
ATOM 675 O O . ARG A 1 89 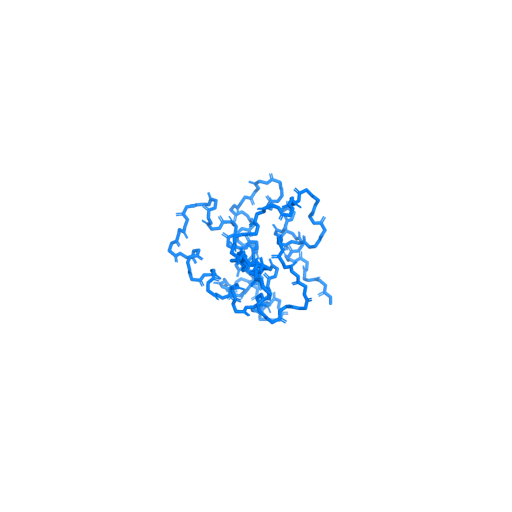? 3.347 -8.841 13.039 1.00 81.06 89 ARG A O 1
ATOM 682 N N . VAL A 1 90 ? 2.698 -7.577 14.774 1.00 75.25 90 VAL A N 1
ATOM 683 C CA . VAL A 1 90 ? 2.251 -8.691 15.614 1.00 75.25 90 VAL A CA 1
ATOM 684 C C . VAL A 1 90 ? 0.762 -8.944 15.362 1.00 75.25 90 VAL A C 1
ATOM 686 O O . VAL A 1 90 ? -0.036 -8.012 15.381 1.00 75.25 90 VAL A O 1
ATOM 689 N N . GLY A 1 91 ? 0.378 -10.203 15.128 1.00 66.75 91 GLY A N 1
ATOM 690 C CA . GLY A 1 91 ? -1.034 -10.613 15.063 1.00 66.75 91 GLY A CA 1
ATOM 691 C C . GLY A 1 91 ? -1.603 -10.930 13.676 1.00 66.75 91 GLY A C 1
ATOM 692 O O . GLY A 1 91 ? -2.803 -11.170 13.571 1.00 66.75 91 GLY A O 1
ATOM 693 N N . VAL A 1 92 ? -0.786 -10.987 12.616 1.00 59.69 92 VAL A N 1
ATOM 694 C CA . VAL A 1 92 ? -1.254 -11.534 11.329 1.00 59.69 92 VAL A CA 1
ATOM 695 C C . VAL A 1 92 ? -1.317 -13.057 11.429 1.00 59.69 92 VAL A C 1
ATOM 697 O O . VAL A 1 92 ? -0.298 -13.739 11.538 1.00 59.69 92 VAL A O 1
ATOM 700 N N . SER A 1 93 ? -2.532 -13.596 11.437 1.00 51.44 93 SER A N 1
ATOM 701 C CA . SER A 1 93 ? -2.767 -15.039 11.420 1.00 51.44 93 SER A CA 1
ATOM 702 C C . SER A 1 93 ? -2.473 -15.564 10.011 1.00 51.44 93 SER A C 1
ATOM 704 O O . SER A 1 93 ? -2.923 -14.968 9.039 1.00 51.44 93 SER A O 1
ATOM 706 N N . ARG A 1 94 ? -1.773 -16.700 9.860 1.00 49.34 94 ARG A N 1
ATOM 707 C CA . ARG A 1 94 ? -1.432 -17.319 8.548 1.00 49.34 94 ARG A CA 1
ATOM 708 C C . ARG A 1 94 ? -2.648 -17.728 7.682 1.00 49.34 94 ARG A C 1
ATOM 710 O O . ARG A 1 94 ? -2.471 -18.406 6.679 1.00 49.34 94 ARG A O 1
ATOM 717 N N . ALA A 1 95 ? -3.869 -17.389 8.087 1.00 48.91 95 ALA A N 1
ATOM 718 C CA . ALA A 1 95 ? -5.114 -17.807 7.452 1.00 48.91 95 ALA A CA 1
ATOM 719 C C . ALA A 1 95 ? -5.538 -16.919 6.265 1.00 48.91 95 ALA A C 1
ATOM 721 O O . ALA A 1 95 ? -6.352 -17.358 5.459 1.00 48.91 95 ALA A O 1
ATOM 722 N N . ASP A 1 96 ? -4.965 -15.720 6.109 1.00 47.03 96 ASP A N 1
ATOM 723 C CA . ASP A 1 96 ? -5.395 -14.754 5.081 1.00 47.03 96 ASP A CA 1
ATOM 724 C C . ASP A 1 96 ? -4.720 -14.948 3.707 1.00 47.03 96 ASP A C 1
ATOM 726 O O . ASP A 1 96 ? -4.820 -14.101 2.815 1.00 47.03 96 ASP A O 1
ATOM 730 N N . THR A 1 97 ? -4.042 -16.080 3.489 1.00 50.16 97 THR A N 1
ATOM 731 C CA . THR A 1 97 ? -3.426 -16.420 2.200 1.00 50.16 97 THR A CA 1
ATOM 732 C C . THR A 1 97 ? -4.498 -16.820 1.179 1.00 50.16 97 THR A C 1
ATOM 734 O O . THR A 1 97 ? -4.802 -17.996 0.975 1.00 50.16 97 THR A O 1
ATOM 737 N N . VAL A 1 98 ? -5.075 -15.835 0.490 1.00 50.16 98 VAL A N 1
ATOM 738 C CA . VAL A 1 98 ? -5.839 -16.077 -0.739 1.00 50.16 98 VAL A CA 1
ATOM 739 C C . VAL A 1 98 ? -4.907 -16.709 -1.777 1.00 50.16 98 VAL A C 1
ATOM 741 O O . VAL A 1 98 ? -4.018 -16.049 -2.307 1.00 50.16 98 VAL A O 1
ATOM 744 N N . GLY A 1 99 ? -5.158 -17.984 -2.097 1.00 44.53 99 GLY A N 1
ATOM 745 C CA . GLY A 1 99 ? -4.754 -18.576 -3.374 1.00 44.53 99 GLY A CA 1
ATOM 746 C C . GLY A 1 99 ? -3.739 -19.719 -3.345 1.00 44.53 99 GLY A C 1
ATOM 747 O O . GLY A 1 99 ? -2.922 -19.793 -4.257 1.00 44.53 99 GLY A O 1
ATOM 748 N N . ARG A 1 100 ? -3.788 -20.653 -2.384 1.00 43.62 100 ARG A N 1
ATOM 749 C CA . ARG A 1 100 ? -3.136 -21.961 -2.584 1.00 43.62 100 ARG A CA 1
ATOM 750 C C . ARG A 1 100 ? -4.174 -22.970 -3.077 1.00 43.62 100 ARG A C 1
ATOM 752 O O . ARG A 1 100 ? -4.962 -23.493 -2.296 1.00 43.62 100 ARG A O 1
ATOM 759 N N . VAL A 1 101 ? -4.189 -23.206 -4.391 1.00 48.69 101 VAL A N 1
ATOM 760 C CA . VAL A 1 101 ? -4.917 -24.320 -5.014 1.00 48.69 101 VAL A CA 1
ATOM 761 C C . VAL A 1 101 ? -4.405 -25.603 -4.363 1.00 48.69 101 VAL A C 1
ATOM 763 O O . VAL A 1 101 ? -3.236 -25.958 -4.510 1.00 48.69 101 VAL A O 1
ATOM 766 N N . SER A 1 102 ? -5.258 -26.272 -3.591 1.00 46.19 102 SER A N 1
ATOM 767 C CA . SER A 1 102 ? -4.976 -27.592 -3.044 1.00 46.19 102 SER A CA 1
ATOM 768 C C . SER A 1 102 ? -4.968 -28.595 -4.194 1.00 46.19 102 SER A C 1
ATOM 770 O O . SER A 1 102 ? -6.017 -29.079 -4.618 1.00 46.19 102 SER A O 1
ATOM 772 N N . GLY A 1 103 ? -3.777 -28.878 -4.720 1.00 42.19 103 GLY A N 1
ATOM 773 C CA . GLY A 1 103 ? -3.521 -30.073 -5.510 1.00 42.19 103 GLY A CA 1
ATOM 774 C C . GLY A 1 103 ? -3.785 -31.293 -4.635 1.00 42.19 103 GLY A C 1
ATOM 775 O O . GLY A 1 103 ? -2.962 -31.649 -3.797 1.00 42.19 103 GLY A O 1
ATOM 776 N N . SER A 1 104 ? -4.977 -31.865 -4.795 1.00 52.50 104 SER A N 1
ATOM 777 C CA . SER A 1 104 ? -5.386 -33.153 -4.246 1.00 52.50 104 SER A CA 1
ATOM 778 C C . SER A 1 104 ? -4.333 -34.203 -4.590 1.00 52.50 104 SER A C 1
ATOM 780 O O . SER A 1 104 ? -4.103 -34.471 -5.769 1.00 52.50 104 SER A O 1
ATOM 782 N N . SER A 1 105 ? -3.712 -34.806 -3.576 1.00 46.97 105 SER A N 1
ATOM 783 C CA . SER A 1 105 ? -2.920 -36.019 -3.754 1.00 46.97 105 SER A CA 1
ATOM 784 C C . SER A 1 105 ? -3.840 -37.119 -4.279 1.00 46.97 105 SER A C 1
ATOM 786 O O . SER A 1 105 ? -4.757 -37.560 -3.585 1.00 46.97 105 SER A O 1
ATOM 788 N N . CYS A 1 106 ? -3.627 -37.543 -5.518 1.00 43.28 106 CYS A N 1
ATOM 789 C CA . CYS A 1 106 ? -4.131 -38.813 -6.008 1.00 43.28 106 CYS A CA 1
ATOM 790 C C . CYS A 1 106 ? -3.219 -39.933 -5.487 1.00 43.28 106 CYS A C 1
ATOM 792 O O . CYS A 1 106 ? -2.287 -40.345 -6.166 1.00 43.28 106 CYS A O 1
ATOM 794 N N . ASP A 1 107 ? -3.505 -40.418 -4.278 1.00 46.66 107 ASP A N 1
ATOM 795 C CA . ASP A 1 107 ? -3.184 -41.795 -3.900 1.00 46.66 107 ASP A CA 1
ATOM 796 C C . ASP A 1 107 ? -4.359 -42.674 -4.338 1.00 46.66 107 ASP A C 1
ATOM 798 O O . ASP A 1 107 ? -5.403 -42.720 -3.685 1.00 46.66 107 ASP A O 1
ATOM 802 N N . ALA A 1 108 ? -4.200 -43.331 -5.486 1.00 51.19 108 ALA A N 1
ATOM 803 C CA . ALA A 1 108 ? -4.950 -44.525 -5.855 1.00 51.19 108 ALA A CA 1
ATOM 804 C C . ALA A 1 108 ? -4.169 -45.307 -6.926 1.00 51.19 108 ALA A C 1
ATOM 806 O O . ALA A 1 108 ? -3.985 -44.801 -8.036 1.00 51.19 108 ALA A O 1
ATOM 807 N N . CYS A 1 109 ? -3.824 -46.548 -6.554 1.00 42.38 109 CYS A N 1
ATOM 808 C CA . CYS A 1 109 ? -3.168 -47.637 -7.298 1.00 42.38 109 CYS A CA 1
ATOM 809 C C . CYS A 1 109 ? -1.637 -47.694 -7.238 1.00 42.38 109 CYS A C 1
ATOM 811 O O . CYS A 1 109 ? -0.963 -46.939 -7.970 1.00 42.38 109 CYS A O 1
#

Foldseek 3Di:
DDQPLLVVLQVCVVVVVLVSSLVSLCVQLVVDVPDDPVNHDNLPLLSLQSNLVSCVVVVVVVVSVVSVVSNVVSCVVDPDRRQHSDPPDPDRDPPPDPDDDPPDDPPDD